Protein 1WOZ (pdb70)

Structure (mmCIF, N/CA/C/O backbone):
data_1WOZ
#
_entry.id   1WOZ
#
_cell.length_a   84.670
_cell.length_b   84.670
_cell.length_c   84.670
_cell.angle_alpha   90.00
_cell.angle_beta   90.00
_cell.angle_gamma   90.00
#
_symmetry.space_group_name_H-M   'P 21 3'
#
loop_
_entity.id
_entity.type
_entity.pdbx_description
1 polymer '177aa long conserved hypothetical protein (ST1454)'
2 non-polymer (20S)-2,5,8,11,14,17-HEXAMETHYL-3,6,9,12,15,18-HEXAOXAHENICOSANE-1,20-DIOL
3 water water
#
loop_
_atom_site.group_PDB
_atom_site.id
_atom_site.type_symbol
_atom_site.label_atom_id
_atom_site.label_alt_id
_atom_site.label_comp_id
_atom_site.label_asym_id
_atom_site.label_entity_id
_atom_site.label_seq_id
_atom_site.pdbx_PDB_ins_code
_atom_site.Cartn_x
_atom_site.Cartn_y
_atom_site.Cartn_z
_atom_site.occupancy
_atom_site.B_iso_or_equiv
_atom_site.auth_seq_id
_atom_site.auth_comp_id
_atom_site.auth_asym_id
_atom_site.auth_atom_id
_atom_site.pdbx_PDB_model_num
ATOM 1 N N . GLY A 1 19 ? -9.113 -13.127 28.010 1.00 63.65 19 GLY A N 1
ATOM 2 C CA . GLY A 1 19 ? -7.874 -13.223 28.842 1.00 63.56 19 GLY A CA 1
ATOM 3 C C . GLY A 1 19 ? -7.511 -11.917 29.528 1.00 62.93 19 GLY A C 1
ATOM 4 O O . GLY A 1 19 ? -7.411 -10.870 28.885 1.00 63.49 19 GLY A O 1
ATOM 5 N N . LYS A 1 20 ? -7.312 -11.986 30.842 1.00 61.92 20 LYS A N 1
ATOM 6 C CA . LYS A 1 20 ? -6.959 -10.817 31.641 1.00 59.96 20 LYS A CA 1
ATOM 7 C C . LYS A 1 20 ? -5.443 -10.732 31.811 1.00 58.93 20 LYS A C 1
ATOM 8 O O . LYS A 1 20 ? -4.698 -11.552 31.254 1.00 59.43 20 LYS A O 1
ATOM 14 N N . ASP A 1 21 ? -4.994 -9.744 32.583 1.00 56.33 21 ASP A N 1
ATOM 15 C CA . ASP A 1 21 ? -3.571 -9.521 32.831 1.00 53.86 21 ASP A CA 1
ATOM 16 C C . ASP A 1 21 ? -2.884 -8.991 31.566 1.00 49.92 21 ASP A C 1
ATOM 17 O O . ASP A 1 21 ? -1.684 -8.723 31.560 1.00 49.83 21 ASP A O 1
ATOM 22 N N . SER A 1 22 ? -3.653 -8.845 30.494 1.00 44.70 22 SER A N 1
ATOM 23 C CA . SER A 1 22 ? -3.107 -8.325 29.253 1.00 39.65 22 SER A CA 1
ATOM 24 C C . SER A 1 22 ? -2.779 -6.841 29.439 1.00 36.78 22 SER A C 1
ATOM 25 O O . SER A 1 22 ? -3.265 -6.189 30.376 1.00 33.65 22 SER A O 1
ATOM 28 N N . PRO A 1 23 ? -1.930 -6.293 28.561 1.00 34.29 23 PRO A N 1
ATOM 29 C CA . PRO A 1 23 ? -1.567 -4.879 28.656 1.00 32.61 23 PRO A CA 1
ATOM 30 C C . PRO A 1 23 ? -2.814 -4.002 28.536 1.00 30.45 23 PRO A C 1
ATOM 31 O O . PRO A 1 23 ? -2.960 -3.031 29.273 1.00 28.92 23 PRO A O 1
ATOM 35 N N . LEU A 1 24 ? -3.713 -4.332 27.606 1.00 27.92 24 LEU A N 1
ATOM 36 C CA . LEU A 1 24 ? -4.916 -3.520 27.462 1.00 27.19 24 LEU A CA 1
ATOM 37 C C . LEU A 1 24 ? -5.775 -3.523 28.723 1.00 26.48 24 LEU A C 1
ATOM 38 O O . LEU A 1 24 ? -6.188 -2.463 29.190 1.00 24.90 24 LEU A O 1
ATOM 43 N N . VAL A 1 25 ? -6.042 -4.710 29.269 1.00 25.45 25 VAL A N 1
ATOM 44 C CA . VAL A 1 25 ? -6.868 -4.821 30.471 1.00 24.02 25 VAL A CA 1
ATOM 45 C C . VAL A 1 25 ? -6.238 -4.074 31.646 1.00 23.53 25 VAL A C 1
ATOM 46 O O . VAL A 1 25 ? -6.939 -3.401 32.407 1.00 22.34 25 VAL A O 1
ATOM 50 N N . ASN A 1 26 ? -4.922 -4.193 31.791 1.00 23.45 26 ASN A N 1
ATOM 51 C CA . ASN A 1 26 ? -4.212 -3.478 32.854 1.00 23.35 26 ASN A CA 1
ATOM 52 C C . ASN A 1 26 ? -4.250 -1.948 32.660 1.00 22.34 26 ASN A C 1
ATOM 53 O O . ASN A 1 26 ? -4.415 -1.204 33.623 1.00 21.99 26 ASN A O 1
ATOM 58 N N . PHE A 1 27 ? -4.098 -1.476 31.423 1.00 21.18 27 PHE A N 1
ATOM 59 C CA . PHE A 1 27 ? -4.148 -0.045 31.143 1.00 21.10 27 PHE A CA 1
ATOM 60 C C . PHE A 1 27 ? -5.550 0.473 31.509 1.00 20.20 27 PHE A C 1
ATOM 61 O O . PHE A 1 27 ? -5.693 1.501 32.184 1.00 19.31 27 PHE A O 1
ATOM 69 N N . LEU A 1 28 ? -6.585 -0.228 31.054 1.00 19.40 28 LEU A N 1
ATOM 70 C CA . LEU A 1 28 ? -7.956 0.162 31.382 1.00 20.17 28 LEU A CA 1
ATOM 71 C C . LEU A 1 28 ? -8.162 0.111 32.905 1.00 19.19 28 LEU A C 1
ATOM 72 O O . LEU A 1 28 ? -8.861 0.952 33.463 1.00 19.38 28 LEU A O 1
ATOM 77 N N . GLY A 1 29 ? -7.560 -0.870 33.568 1.00 19.58 29 GLY A N 1
ATOM 78 C CA . GLY A 1 29 ? -7.690 -0.957 35.021 1.00 17.95 29 GLY A CA 1
ATOM 79 C C . GLY A 1 29 ? -7.034 0.248 35.693 1.00 18.27 29 GLY A C 1
ATOM 80 O O . GLY A 1 29 ? -7.583 0.817 36.659 1.00 1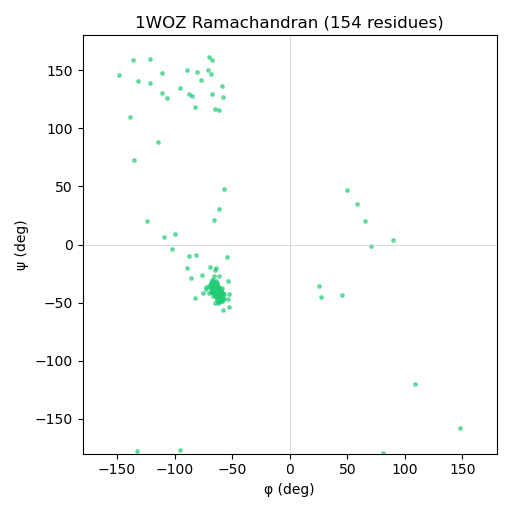7.67 29 GLY A O 1
ATOM 81 N N . ASP A 1 30 ? -5.860 0.647 35.202 1.00 16.90 30 ASP A N 1
ATOM 82 C CA . ASP A 1 30 ? -5.167 1.814 35.775 1.00 17.45 30 ASP A CA 1
ATOM 83 C C . ASP A 1 30 ? -5.986 3.095 35.562 1.00 17.87 30 ASP A C 1
ATOM 84 O O . ASP A 1 30 ? -6.065 3.947 36.450 1.00 15.67 30 ASP A O 1
ATOM 89 N N . LEU A 1 31 ? -6.614 3.216 34.393 1.00 16.96 31 LEU A N 1
ATOM 90 C CA . LEU A 1 31 ? -7.436 4.384 34.103 1.00 17.84 31 LEU A CA 1
ATOM 91 C C . LEU A 1 31 ? -8.603 4.450 35.076 1.00 16.57 31 LEU A C 1
ATOM 92 O O . LEU A 1 31 ? -8.959 5.520 35.557 1.00 16.31 31 LEU A O 1
ATOM 97 N N . ASP A 1 32 ? -9.206 3.298 35.358 1.00 17.51 32 ASP A N 1
ATOM 98 C CA . ASP A 1 32 ? -10.330 3.245 36.301 1.00 18.53 32 ASP A CA 1
ATOM 99 C C . ASP A 1 32 ? -9.867 3.641 37.724 1.00 17.81 32 ASP A C 1
ATOM 100 O O . ASP A 1 32 ? -10.556 4.387 38.432 1.00 18.45 32 ASP A O 1
ATOM 105 N N . GLU A 1 33 ? -8.708 3.139 38.143 1.00 16.77 33 GLU A N 1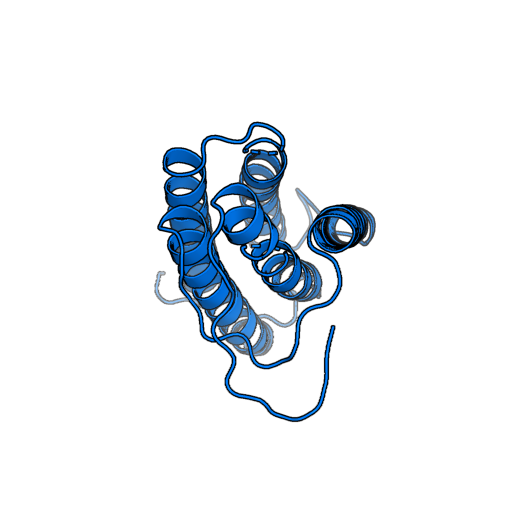
ATOM 106 C CA . GLU A 1 33 ? -8.205 3.488 39.469 1.00 15.92 33 GLU A CA 1
ATOM 107 C C . GLU A 1 33 ? -7.999 5.006 39.535 1.00 16.30 33 GLU A C 1
ATOM 108 O O . GLU A 1 33 ? -8.408 5.665 40.489 1.00 16.17 33 GLU A O 1
ATOM 114 N N . LEU A 1 34 ? -7.367 5.578 38.517 1.00 14.45 34 LEU A N 1
ATOM 115 C CA . LEU A 1 34 ? -7.182 7.032 38.497 1.00 16.53 34 LEU A CA 1
ATOM 116 C C . LEU A 1 34 ? -8.547 7.750 38.515 1.00 15.73 34 LEU A C 1
ATOM 117 O O . LEU A 1 34 ? -8.765 8.695 39.281 1.00 14.12 34 LEU A O 1
ATOM 122 N N . ASN A 1 35 ? -9.472 7.280 37.685 1.00 15.09 35 ASN A N 1
ATOM 123 C CA . ASN A 1 35 ? -10.798 7.887 37.595 1.00 16.21 35 ASN A CA 1
ATOM 124 C C . ASN A 1 35 ? -11.512 7.859 38.957 1.00 15.49 35 ASN A C 1
ATOM 125 O O . ASN A 1 35 ? -12.223 8.804 39.329 1.00 14.18 35 ASN A O 1
ATOM 130 N N . SER A 1 36 ? -11.320 6.770 39.705 1.00 14.16 36 SER A N 1
ATOM 131 C CA . SER A 1 36 ? -11.959 6.632 41.010 1.00 15.35 36 SER A CA 1
ATOM 132 C C . SER A 1 36 ? -11.335 7.602 42.011 1.00 14.93 36 SER A C 1
ATOM 133 O O . SER A 1 36 ? -12.060 8.230 42.795 1.00 15.41 36 SER A O 1
ATOM 136 N N . PHE A 1 37 ? -10.005 7.747 42.002 1.00 15.77 37 PHE A N 1
ATOM 137 C CA . PHE A 1 37 ? -9.404 8.749 42.905 1.00 16.37 37 PHE A CA 1
ATOM 138 C C . PHE A 1 37 ? -9.900 10.161 42.528 1.00 16.59 37 PHE A C 1
ATOM 139 O O . PHE A 1 37 ? -10.121 11.017 43.400 1.00 14.37 37 PHE A O 1
ATOM 147 N N . ILE A 1 38 ? -10.071 10.421 41.235 1.00 16.20 38 ILE A N 1
ATOM 148 C CA . ILE A 1 38 ? -10.572 11.739 40.840 1.00 15.97 38 ILE A CA 1
ATOM 149 C C . ILE A 1 38 ? -11.990 11.934 41.400 1.00 17.42 38 ILE A C 1
ATOM 150 O O . ILE A 1 38 ? -12.324 13.007 41.901 1.00 15.68 38 ILE A O 1
ATOM 155 N N . GLY A 1 39 ? -12.811 10.882 41.326 1.00 15.64 39 GLY A N 1
ATOM 156 C CA . GLY A 1 39 ? -14.160 10.954 41.855 1.00 16.17 39 GLY A CA 1
ATOM 157 C C . GLY A 1 39 ? -14.086 11.264 43.344 1.00 16.69 39 GLY A C 1
ATOM 158 O O . GLY A 1 39 ? -14.896 12.047 43.853 1.00 17.23 39 GLY A O 1
ATOM 159 N N . PHE A 1 40 ? -13.117 10.661 44.045 1.00 14.99 40 PHE A N 1
ATOM 160 C CA . PHE A 1 40 ? -12.951 10.905 45.491 1.00 15.19 40 PHE A CA 1
ATOM 161 C C . PHE A 1 40 ? -12.515 12.367 45.725 1.00 15.67 40 PHE A C 1
ATOM 162 O O . PHE A 1 40 ? -13.061 13.063 46.585 1.00 16.55 40 PHE A O 1
ATOM 170 N N . ALA A 1 41 ? -11.568 12.862 44.936 1.00 14.66 41 ALA A N 1
ATOM 171 C CA . ALA A 1 41 ? -11.129 14.266 45.088 1.00 15.81 41 ALA A CA 1
ATOM 172 C C . ALA A 1 41 ? -12.323 15.228 44.890 1.00 17.91 41 ALA A C 1
ATOM 173 O O . ALA A 1 41 ? -12.500 16.205 45.647 1.00 18.44 41 ALA A O 1
ATOM 175 N N . ILE A 1 42 ? -13.130 14.966 43.860 1.00 16.97 42 ILE A N 1
ATOM 176 C CA . ILE A 1 42 ? -14.308 15.796 43.615 1.00 18.04 42 ILE A CA 1
ATOM 177 C C . ILE A 1 42 ? -15.233 15.802 44.838 1.00 18.75 42 ILE A C 1
ATOM 178 O O . ILE A 1 42 ? -15.711 16.860 45.254 1.00 20.01 42 ILE A O 1
ATOM 183 N N . SER A 1 43 ? -15.480 14.638 45.435 1.00 18.39 43 SER A N 1
ATOM 184 C CA . SER A 1 43 ? -16.362 14.589 46.602 1.00 18.67 43 SER A CA 1
ATOM 185 C C . SER A 1 43 ? -15.800 15.358 47.813 1.00 20.49 43 SER A C 1
ATOM 186 O O . SER A 1 43 ? -16.547 15.731 48.716 1.00 19.99 43 SER A O 1
ATOM 189 N N . LYS A 1 44 ? -14.499 15.609 47.832 1.00 19.98 44 LYS A N 1
ATOM 190 C CA . LYS A 1 44 ? -13.869 16.290 48.972 1.00 21.88 44 LYS A CA 1
ATOM 191 C C . LYS A 1 44 ? -13.559 17.774 48.730 1.00 22.55 44 LYS A C 1
ATOM 192 O O . LYS A 1 44 ? -13.102 18.473 49.628 1.00 25.14 44 LYS A O 1
ATOM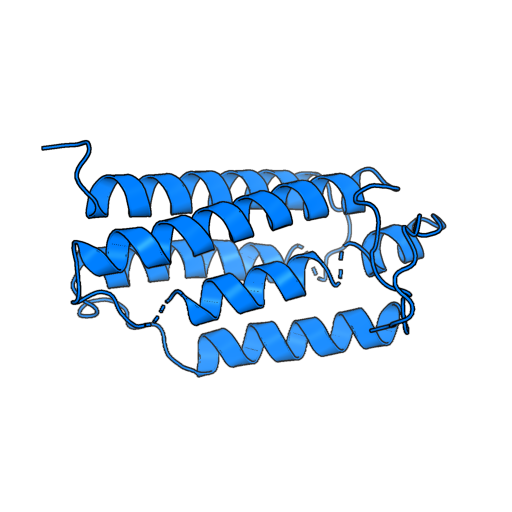 198 N N . ILE A 1 45 ? -13.806 18.246 47.527 1.00 20.57 45 ILE A N 1
ATOM 199 C CA . ILE A 1 45 ? -13.507 19.626 47.136 1.00 22.69 45 ILE A CA 1
ATOM 200 C C . ILE A 1 45 ? -14.808 20.424 47.022 1.00 22.36 45 ILE A C 1
ATOM 201 O O . ILE A 1 45 ? -15.722 20.042 46.289 1.00 23.42 45 ILE A O 1
ATOM 206 N N . PRO A 1 46 ? -14.896 21.560 47.725 1.00 23.18 46 PRO A N 1
ATOM 207 C CA . PRO A 1 46 ? -16.114 22.371 47.675 1.00 23.06 46 PRO A CA 1
ATOM 208 C C . PRO A 1 46 ? -16.193 23.404 46.549 1.00 24.22 46 PRO A C 1
ATOM 209 O O . PRO A 1 46 ? -17.245 23.995 46.320 1.00 27.37 46 PRO A O 1
ATOM 213 N N . TRP A 1 47 ? -15.106 23.625 45.834 1.00 23.49 47 TRP A N 1
ATOM 214 C CA . TRP A 1 47 ? -15.109 24.670 44.817 1.00 23.54 47 TRP A CA 1
ATOM 215 C C . TRP A 1 47 ? -15.651 24.208 43.483 1.00 23.54 47 TRP A C 1
ATOM 216 O O . TRP A 1 47 ? -15.186 23.219 42.905 1.00 22.05 47 TRP A O 1
ATOM 227 N N . GLU A 1 48 ? -16.618 24.956 42.975 1.00 23.77 48 GLU A N 1
ATOM 228 C CA . GLU A 1 48 ? -17.279 24.563 41.735 1.00 24.65 48 GLU A CA 1
ATOM 229 C C . GLU A 1 48 ? -16.411 24.563 40.505 1.00 21.98 48 GLU A C 1
ATOM 230 O O . GLU A 1 48 ? -16.640 23.749 39.603 1.00 22.08 48 GLU A O 1
ATOM 236 N N . ASP A 1 49 ? -15.424 25.457 40.440 1.00 21.72 49 ASP A N 1
ATOM 237 C CA . ASP A 1 49 ? -14.570 25.473 39.271 1.00 21.34 49 ASP A CA 1
ATOM 238 C C . ASP A 1 49 ? -13.757 24.208 39.158 1.00 21.05 49 ASP A C 1
ATOM 239 O O . ASP A 1 49 ? -13.614 23.656 38.058 1.00 19.56 49 ASP A O 1
ATOM 252 N N . LYS A 1 51 ? -14.494 21.252 40.621 1.00 19.50 51 LYS A N 1
ATOM 253 C CA . LYS A 1 51 ? -15.393 20.119 40.423 1.00 21.65 51 LYS A CA 1
ATOM 254 C C . LYS A 1 51 ? -15.721 20.003 38.934 1.00 21.15 51 LYS A C 1
ATOM 255 O O . LYS A 1 51 ? -15.679 18.910 38.373 1.00 20.74 51 LYS A O 1
ATOM 261 N N . LYS A 1 52 ? -16.035 21.133 38.302 1.00 21.35 52 LYS A N 1
ATOM 262 C CA . LYS A 1 52 ? -16.365 21.139 36.869 1.00 22.04 52 LYS A CA 1
ATOM 263 C C . LYS A 1 52 ? -15.213 20.603 36.018 1.00 20.09 52 LYS A C 1
ATOM 264 O O . LYS A 1 52 ? -15.418 19.746 35.134 1.00 20.41 52 LYS A O 1
ATOM 270 N N . ASP A 1 53 ? -14.001 21.089 36.277 1.00 17.65 53 ASP A N 1
ATOM 271 C CA . ASP A 1 53 ? -12.842 20.631 35.516 1.00 16.92 53 ASP A CA 1
ATOM 272 C C . ASP A 1 53 ? -12.583 19.137 35.696 1.00 16.44 53 ASP A C 1
ATOM 273 O O . ASP A 1 53 ? -12.339 18.416 34.720 1.00 16.75 53 ASP A O 1
ATOM 278 N N . LEU A 1 54 ? -12.613 18.681 36.946 1.00 17.13 54 LEU A N 1
ATOM 279 C CA . LEU A 1 54 ? -12.365 17.271 37.235 1.00 18.01 54 LEU A CA 1
ATOM 280 C C . LEU A 1 54 ? -13.454 16.371 36.644 1.00 19.03 54 LEU A C 1
ATOM 281 O O . LEU A 1 54 ? -13.166 15.267 36.179 1.00 16.37 54 LEU A O 1
ATOM 286 N N . GLU A 1 55 ? -14.703 16.828 36.662 1.00 18.23 55 GLU A N 1
ATOM 287 C CA . GLU A 1 55 ? -15.772 16.013 36.085 1.00 20.50 55 GLU A CA 1
ATOM 288 C C . GLU A 1 55 ? -15.548 15.834 34.589 1.00 19.64 55 GLU A C 1
ATOM 289 O O . 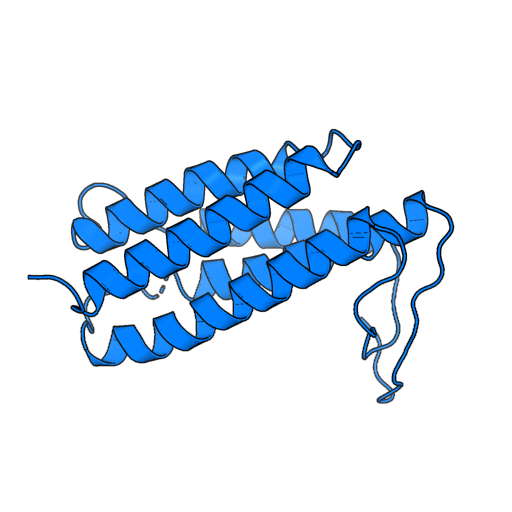GLU A 1 55 ? -15.835 14.766 34.055 1.00 18.31 55 GLU A O 1
ATOM 295 N N . ARG A 1 56 ? -15.016 16.856 33.916 1.00 20.08 56 ARG A N 1
ATOM 296 C CA . ARG A 1 56 ? -14.721 16.740 32.482 1.00 19.43 56 ARG A CA 1
ATOM 297 C C . ARG A 1 56 ? -13.588 15.728 32.267 1.00 19.31 56 ARG A C 1
ATOM 298 O O . ARG A 1 56 ? -13.614 14.930 31.314 1.00 18.06 56 ARG A O 1
ATOM 306 N N . VAL A 1 57 ? -12.580 15.767 33.133 1.00 17.68 57 VAL A N 1
ATOM 307 C CA . VAL A 1 57 ? -11.496 14.799 33.0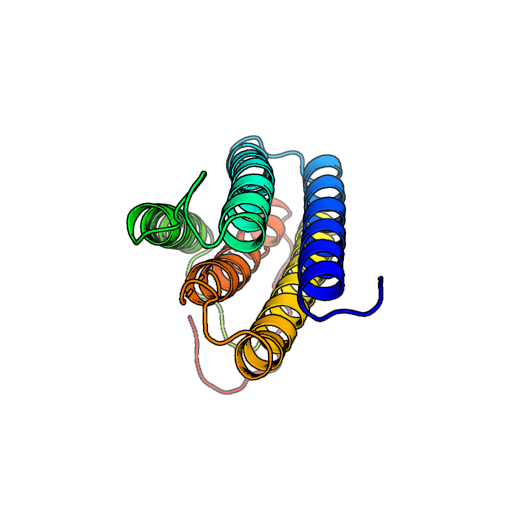32 1.00 16.31 57 VAL A CA 1
ATOM 308 C C . VAL A 1 57 ? -12.033 13.348 33.145 1.00 15.19 57 VAL A C 1
ATOM 309 O O . VAL A 1 57 ? -11.596 12.469 32.417 1.00 16.19 57 VAL A O 1
ATOM 313 N N . GLN A 1 58 ? -12.960 13.095 34.062 1.00 15.50 58 GLN A N 1
ATOM 314 C CA . GLN A 1 58 ? -13.494 11.735 34.208 1.00 16.57 58 GLN A CA 1
ATOM 315 C C . GLN A 1 58 ? -14.151 11.240 32.906 1.00 18.25 58 GLN A C 1
ATOM 316 O O . GLN A 1 58 ? -13.976 10.093 32.492 1.00 16.98 58 GLN A O 1
ATOM 322 N N . VAL A 1 59 ? -14.909 12.115 32.269 1.00 18.40 59 VAL A N 1
ATOM 323 C CA . VAL A 1 59 ? -15.550 11.738 31.014 1.00 19.09 59 VAL A CA 1
ATOM 324 C C . VAL A 1 59 ? -14.443 11.421 29.997 1.00 19.77 59 VAL A C 1
ATOM 325 O O . VAL A 1 59 ? -14.507 10.401 29.293 1.00 20.23 59 VAL A O 1
ATOM 329 N N . GLU A 1 60 ? -13.427 12.287 29.928 1.00 19.34 60 GLU A N 1
ATOM 330 C CA . GLU A 1 60 ? -12.335 12.089 28.971 1.00 18.90 60 GLU A CA 1
ATOM 331 C C . GLU A 1 60 ? -11.499 10.847 29.254 1.00 19.32 60 GLU A C 1
ATOM 332 O O . GLU A 1 60 ? -10.928 10.263 28.320 1.00 19.38 60 GLU A O 1
ATOM 338 N N . LEU A 1 61 ? -11.440 10.412 30.516 1.00 17.71 61 LEU A N 1
ATOM 339 C CA . LEU A 1 61 ? -10.724 9.170 30.811 1.00 17.07 61 LEU A CA 1
ATOM 340 C C . LEU A 1 61 ? -11.531 8.022 30.184 1.00 19.11 61 LEU A C 1
ATOM 341 O O . LEU A 1 61 ? -10.961 7.024 29.727 1.00 17.18 61 LEU A O 1
ATOM 346 N N . PHE A 1 62 ? -12.860 8.140 30.171 1.00 19.25 62 PHE A N 1
ATOM 347 C CA . PHE A 1 62 ? -13.654 7.084 29.520 1.00 20.65 62 PHE A CA 1
ATOM 348 C C . PHE A 1 62 ? -13.396 7.159 28.012 1.00 20.41 62 PHE A C 1
ATOM 349 O O . PHE A 1 62 ? -13.322 6.139 27.336 1.00 20.82 62 PHE A O 1
ATOM 357 N N . GLU A 1 63 ? -13.256 8.369 27.471 1.00 20.76 63 GLU A N 1
ATOM 358 C CA . GLU A 1 63 ? -12.968 8.476 26.042 1.00 20.68 63 GLU A CA 1
ATOM 359 C C . GLU A 1 63 ? -11.598 7.877 25.718 1.00 21.46 63 GLU A C 1
ATOM 360 O O . GLU A 1 63 ? -11.408 7.232 24.668 1.00 21.13 63 GLU A O 1
ATOM 366 N N . ILE A 1 64 ? -10.642 8.073 26.623 1.00 19.63 64 ILE A N 1
ATOM 367 C CA . ILE A 1 64 ? -9.308 7.511 26.438 1.00 18.62 64 ILE A CA 1
ATOM 368 C C . ILE A 1 64 ? -9.424 5.993 26.431 1.00 19.67 64 ILE A C 1
ATOM 369 O O . ILE A 1 64 ? -8.780 5.309 25.626 1.00 18.52 64 ILE A O 1
ATOM 374 N N . GLY A 1 65 ? -10.237 5.453 27.335 1.00 19.13 65 GLY A N 1
ATOM 375 C CA . GLY A 1 65 ? -10.417 4.008 27.358 1.00 20.54 65 GLY A CA 1
ATOM 376 C C . GLY A 1 65 ? -11.021 3.481 26.056 1.00 20.91 65 GLY A C 1
ATOM 377 O O . GLY A 1 65 ? -10.660 2.398 25.587 1.00 22.56 65 GLY A O 1
ATOM 378 N N . GLU A 1 66 ? -11.933 4.238 25.457 1.00 22.50 66 GLU A N 1
ATOM 379 C CA . GLU A 1 66 ? -12.541 3.798 24.202 1.00 23.54 66 GLU A CA 1
ATOM 380 C C . GLU A 1 66 ? -11.545 3.917 23.058 1.00 22.65 66 GLU A C 1
ATOM 381 O O . GLU A 1 66 ? -11.525 3.076 22.154 1.00 23.51 66 GLU A O 1
ATOM 387 N N . ASP A 1 67 ? -10.719 4.957 23.095 1.00 22.56 67 ASP A N 1
ATOM 388 C CA . ASP A 1 67 ? -9.680 5.139 22.083 1.00 23.26 67 ASP A CA 1
ATOM 389 C C . ASP A 1 67 ? -8.823 3.866 22.141 1.00 23.08 67 ASP A C 1
ATOM 390 O O . ASP A 1 67 ? -8.679 3.153 21.145 1.00 23.09 67 ASP A O 1
ATOM 395 N N . LEU A 1 68 ? -8.280 3.560 23.320 1.00 23.33 68 LEU A N 1
ATOM 396 C CA . LEU A 1 68 ? -7.440 2.365 23.513 1.00 23.57 68 LEU A CA 1
ATOM 397 C C . LEU A 1 68 ? -8.089 1.056 23.075 1.00 24.29 68 LEU A C 1
ATOM 398 O O . LEU A 1 68 ? -7.449 0.236 22.414 1.00 26.53 68 LEU A O 1
ATOM 403 N N . SER A 1 69 ? -9.341 0.858 23.485 1.00 23.05 69 SER A N 1
ATOM 404 C CA . SER A 1 69 ? -10.117 -0.345 23.184 1.00 26.74 69 SER A CA 1
ATOM 405 C C . SER A 1 69 ? -10.526 -0.528 21.721 1.00 28.14 69 SER A C 1
ATOM 406 O O . SER A 1 69 ? -10.858 -1.650 21.312 1.00 28.92 69 SER A O 1
ATOM 409 N N . THR A 1 70 ? -10.510 0.551 20.942 1.00 27.97 70 THR A N 1
ATOM 410 C CA . THR A 1 70 ? -10.913 0.477 19.537 1.00 29.38 70 THR A CA 1
ATOM 411 C C . THR A 1 70 ? -9.840 0.978 18.578 1.00 30.88 70 THR A C 1
ATOM 412 O O . THR A 1 70 ? -10.148 1.328 17.437 1.00 30.37 70 THR A O 1
ATOM 416 N N . GLN A 1 71 ? -8.590 1.007 19.043 1.00 31.35 71 GLN A N 1
ATOM 417 C CA . GLN A 1 71 ? -7.461 1.469 18.239 1.00 34.08 71 GLN A CA 1
ATOM 418 C C . GLN A 1 71 ? -7.773 2.818 17.590 1.00 33.57 71 GLN A C 1
ATOM 419 O O . GLN A 1 71 ? -7.549 3.020 16.390 1.00 32.46 71 GLN A O 1
ATOM 425 N N . SER A 1 72 ? -8.306 3.732 18.404 1.00 32.76 72 SER A N 1
ATOM 426 C CA . SER A 1 72 ? -8.668 5.085 17.989 1.00 33.14 72 SER A CA 1
ATOM 427 C C . SER A 1 72 ? -9.812 5.174 16.968 1.00 33.45 72 SER A C 1
ATOM 428 O O . SER A 1 72 ? -9.950 6.200 16.304 1.00 33.13 72 SER A O 1
ATOM 431 N N . SER A 1 73 ? -10.635 4.128 16.867 1.00 33.68 73 SER A N 1
ATOM 432 C CA . SER A 1 73 ? -11.762 4.119 15.917 1.00 36.17 73 SER A CA 1
ATOM 433 C C . SER A 1 73 ? -13.014 4.835 16.413 1.00 36.68 73 SER A C 1
ATOM 434 O O . SER A 1 73 ? -13.617 5.604 15.671 1.00 38.27 73 SER A O 1
ATOM 437 N N . LYS A 1 74 ? -13.405 4.574 17.661 1.00 36.19 74 LYS A N 1
ATOM 438 C CA . LYS A 1 74 ? -14.601 5.180 18.253 1.00 35.42 74 LYS A CA 1
ATOM 439 C C . LYS A 1 74 ? -14.364 6.555 18.893 1.00 36.65 74 LYS A C 1
ATOM 440 O O . LYS A 1 74 ? -15.271 7.388 18.978 1.00 36.30 74 LYS A O 1
ATOM 446 N N . LYS A 1 75 ? -13.147 6.774 19.369 1.00 36.64 75 LYS A N 1
ATOM 447 C CA . LYS A 1 75 ? -12.761 8.045 19.973 1.00 36.03 75 LYS A CA 1
ATOM 448 C C . LYS A 1 75 ? -11.283 8.186 19.644 1.00 35.81 75 LYS A C 1
ATOM 449 O O . LYS A 1 75 ? -10.562 7.185 19.566 1.00 32.96 75 LYS A O 1
ATOM 455 N N . LYS A 1 76 ? -10.835 9.420 19.429 1.00 36.16 76 LYS A N 1
ATOM 456 C CA . LYS A 1 76 ? -9.428 9.661 19.149 1.00 37.14 76 LYS A CA 1
ATOM 457 C C . LYS A 1 76 ? -8.950 10.905 19.879 1.00 35.89 76 LYS A C 1
ATOM 458 O O . LYS A 1 76 ? -9.326 12.026 19.556 1.00 35.65 76 LYS A O 1
ATOM 464 N N . ILE A 1 77 ? -8.123 10.689 20.885 1.00 35.22 77 ILE A N 1
ATOM 465 C CA . ILE A 1 77 ? -7.582 11.784 21.667 1.00 33.21 77 ILE A CA 1
ATOM 466 C C . ILE A 1 77 ? -6.651 12.588 20.772 1.00 33.49 77 ILE A C 1
ATOM 467 O O . ILE A 1 77 ? -5.781 12.021 20.110 1.00 32.83 77 ILE A O 1
ATOM 472 N N . ASP A 1 78 ? -6.851 13.904 20.738 1.00 34.94 78 ASP A N 1
ATOM 473 C CA . ASP A 1 78 ? -6.016 14.786 19.930 1.00 36.29 78 ASP A CA 1
ATOM 474 C C . ASP A 1 78 ? -5.543 16.013 20.726 1.00 37.61 78 ASP A C 1
ATOM 475 O O . ASP A 1 78 ? -5.847 16.155 21.919 1.00 37.09 78 ASP A O 1
ATOM 480 N N . GLU A 1 79 ? -4.817 16.903 20.059 1.00 37.62 79 GLU A N 1
ATOM 481 C CA . GLU A 1 79 ? -4.280 18.093 20.707 1.00 38.21 79 GLU A CA 1
ATOM 482 C C . GLU A 1 79 ? -5.262 18.977 21.462 1.00 36.60 79 GLU A C 1
ATOM 483 O O . GLU A 1 79 ? -4.875 19.587 22.448 1.00 34.44 79 GLU A O 1
ATOM 489 N N . LYS A 1 80 ? -6.518 19.057 21.023 1.00 35.58 80 LYS A N 1
ATOM 490 C CA . LYS A 1 80 ? -7.483 19.913 21.715 1.00 35.62 80 LYS A CA 1
ATOM 491 C C . LYS A 1 80 ? -7.767 19.471 23.145 1.00 34.89 80 LYS A C 1
ATOM 492 O O . LYS A 1 80 ? -8.072 20.305 24.005 1.00 34.35 80 LYS A O 1
ATOM 498 N N . TYR A 1 81 ? -7.699 18.162 23.389 1.00 32.89 81 TYR A N 1
ATOM 499 C CA . TYR A 1 81 ? -7.903 17.617 24.729 1.00 31.19 81 TYR A CA 1
ATOM 500 C C . TYR A 1 81 ? -6.763 18.127 25.603 1.00 31.51 81 TYR A C 1
ATOM 501 O O . TYR A 1 81 ? -6.971 18.626 26.707 1.00 32.06 81 TYR A O 1
ATOM 510 N N . VAL A 1 82 ? -5.544 17.952 25.111 1.00 30.36 82 VAL A N 1
ATOM 511 C CA . VAL A 1 82 ? -4.367 18.378 25.855 1.00 30.73 82 VAL A CA 1
ATOM 512 C C . VAL A 1 82 ? -4.400 19.897 26.083 1.00 31.30 82 VAL A C 1
ATOM 513 O O . VAL A 1 82 ? -4.088 20.379 27.170 1.00 29.43 82 VAL A O 1
ATOM 517 N N . LYS A 1 83 ? -4.807 20.640 25.052 1.00 30.65 83 LYS A N 1
ATOM 518 C CA . LYS A 1 83 ? -4.873 22.099 25.120 1.00 30.40 83 LYS A CA 1
ATOM 519 C C . LYS A 1 83 ? -5.680 22.593 26.315 1.00 28.50 83 LYS A C 1
ATOM 520 O O . LYS A 1 83 ? -5.211 23.414 27.092 1.00 26.66 83 LYS A O 1
ATOM 526 N N . TRP A 1 84 ? -6.911 22.105 26.428 1.00 25.38 84 TRP A N 1
ATOM 527 C CA . TRP A 1 84 ? -7.783 22.476 27.524 1.00 24.93 84 TRP A CA 1
ATOM 528 C C . TRP A 1 84 ? -7.084 22.245 28.890 1.00 22.42 84 TRP A C 1
ATOM 529 O O . TRP A 1 84 ? -7.186 23.072 29.782 1.00 20.75 84 TRP A O 1
ATOM 540 N N . LEU A 1 85 ? -6.386 21.120 29.050 1.00 22.83 85 LEU A N 1
ATOM 541 C CA . LEU A 1 85 ? -5.687 20.848 30.323 1.00 22.60 85 LEU A CA 1
ATOM 542 C C . LEU A 1 85 ? -4.642 21.937 30.602 1.00 22.85 85 LEU A C 1
ATOM 543 O O . LEU A 1 85 ? -4.539 22.450 31.709 1.00 23.45 85 LEU A O 1
ATOM 548 N N . GLU A 1 86 ? -3.876 22.287 29.584 1.00 23.05 86 GLU A N 1
ATOM 549 C CA . GLU A 1 86 ? -2.852 23.319 29.725 1.00 25.17 86 GLU A CA 1
ATOM 550 C C . GLU A 1 86 ? -3.423 24.700 30.042 1.00 24.53 86 GLU A C 1
ATOM 551 O O . GLU A 1 86 ? -2.861 25.426 30.865 1.00 24.96 86 GLU A O 1
ATOM 557 N N . GLU A 1 87 ? -4.528 25.066 29.399 1.00 24.75 87 GLU A N 1
ATOM 558 C CA . GLU A 1 87 ? -5.139 26.370 29.643 1.00 25.79 87 GLU A CA 1
ATOM 559 C C . GLU A 1 87 ? -5.689 26.464 31.055 1.00 24.03 87 GLU A C 1
ATOM 560 O O . GLU A 1 87 ? -5.575 27.518 31.696 1.00 23.11 87 GLU A O 1
ATOM 566 N N . ARG A 1 88 ? -6.314 25.390 31.544 1.00 22.13 88 ARG A N 1
ATOM 567 C CA . ARG A 1 88 ? -6.839 25.434 32.910 1.00 22.19 88 ARG A CA 1
ATOM 568 C C . ARG A 1 88 ? -5.663 25.465 33.887 1.00 20.84 88 ARG A C 1
ATOM 569 O O . ARG A 1 88 ? -5.724 26.118 34.933 1.00 21.52 88 ARG A O 1
ATOM 577 N N . THR A 1 89 ? -4.584 24.772 33.544 1.00 20.60 89 THR A N 1
ATOM 578 C CA . THR A 1 89 ? -3.419 24.767 34.418 1.00 21.58 89 THR A CA 1
ATOM 579 C C . THR A 1 89 ? -2.925 26.218 34.560 1.00 22.32 89 THR A C 1
ATOM 580 O O . THR A 1 89 ? -2.652 26.687 35.671 1.00 21.22 89 THR A O 1
ATOM 584 N N . VAL A 1 90 ? -2.822 26.929 33.435 1.00 22.68 90 VAL A N 1
ATOM 585 C CA . VAL A 1 90 ? -2.389 28.328 33.471 1.00 23.53 90 VAL A CA 1
ATOM 586 C C . VAL A 1 90 ? -3.293 29.184 34.352 1.00 22.16 90 VAL A C 1
ATOM 587 O O . VAL A 1 90 ? -2.798 30.012 35.106 1.00 21.83 90 VAL A O 1
ATOM 591 N N . GLU A 1 91 ? -4.610 28.982 34.280 1.00 22.49 91 GLU A N 1
ATOM 592 C CA . GLU A 1 91 ? -5.548 29.761 35.104 1.00 23.07 91 GLU A CA 1
ATOM 593 C C . GLU A 1 91 ? -5.402 29.532 36.615 1.00 22.79 91 GLU A C 1
ATOM 594 O O . GLU A 1 91 ? -5.480 30.476 37.413 1.00 21.71 91 GLU A O 1
ATOM 600 N N . TYR A 1 92 ? -5.203 28.279 37.022 1.00 22.10 92 TYR A N 1
ATOM 601 C CA . TYR A 1 92 ? -5.028 27.990 38.446 1.00 21.22 92 TYR A CA 1
ATOM 602 C C . TYR A 1 92 ? -3.711 28.593 38.960 1.00 20.99 92 TYR A C 1
ATOM 603 O O . TYR A 1 92 ? -3.640 29.145 40.060 1.00 21.74 92 TYR A O 1
ATOM 612 N N . ARG A 1 93 ? -2.673 28.492 38.147 1.00 21.70 93 ARG A N 1
ATOM 613 C CA . ARG A 1 93 ? -1.386 29.033 38.526 1.00 23.38 93 ARG A CA 1
ATOM 614 C C . ARG A 1 93 ? -1.469 30.557 38.622 1.00 23.25 93 ARG A C 1
ATOM 615 O O . ARG A 1 93 ? -0.769 31.169 39.435 1.00 23.92 93 ARG A O 1
ATOM 623 N N . LYS A 1 94 ? -2.307 31.180 37.794 1.00 23.34 94 LYS A N 1
ATOM 624 C CA . LYS A 1 94 ? -2.458 32.639 37.881 1.00 25.03 94 LYS A CA 1
ATOM 625 C C . LYS A 1 94 ? -3.019 32.981 39.252 1.00 24.74 94 LYS A C 1
ATOM 626 O O . LYS A 1 94 ? -2.642 33.996 39.851 1.00 23.99 94 LYS A O 1
ATOM 632 N N . GLU A 1 95 ? -3.909 32.13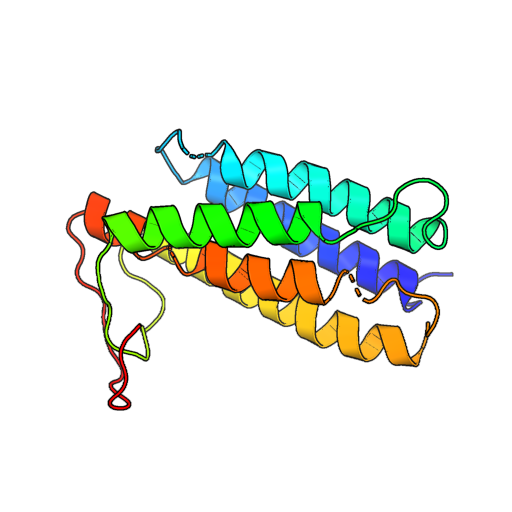3 39.765 1.00 22.09 95 GLU A N 1
ATOM 633 C CA . GLU A 1 95 ? -4.495 32.400 41.075 1.00 22.27 95 GLU A CA 1
ATOM 634 C C . GLU A 1 95 ? -3.534 32.106 42.222 1.00 21.88 95 GLU A C 1
ATOM 635 O O . GLU A 1 95 ? -3.470 32.868 43.183 1.00 22.41 95 GLU A O 1
ATOM 641 N N . SER A 1 96 ? -2.796 31.002 42.143 1.00 22.23 96 SER A N 1
ATOM 642 C CA . SER A 1 96 ? -1.896 30.657 43.235 1.00 23.79 96 SER A CA 1
ATOM 643 C C . SER A 1 96 ? -0.639 31.502 43.238 1.00 24.28 96 SER A C 1
ATOM 644 O O . SER A 1 96 ? -0.037 31.723 44.287 1.00 23.32 96 SER A O 1
ATOM 647 N N . GLY A 1 97 ? -0.248 31.994 42.070 1.00 23.90 97 GLY A N 1
ATOM 648 C CA . GLY A 1 97 ? 0.989 32.752 42.021 1.00 24.77 97 GLY A CA 1
ATOM 649 C C . GLY A 1 97 ? 2.147 31.757 41.974 1.00 24.55 97 GLY A C 1
ATOM 650 O O . GLY A 1 97 ? 1.928 30.532 41.983 1.00 23.37 97 GLY A O 1
ATOM 651 N N . PRO A 1 98 ? 3.396 32.242 41.936 1.00 24.15 98 PRO A N 1
ATOM 652 C CA . PRO A 1 98 ? 4.558 31.347 41.882 1.00 24.24 98 PRO A CA 1
ATOM 653 C C . PRO A 1 98 ? 4.794 30.537 43.153 1.00 22.85 98 PRO A C 1
ATOM 654 O O . PRO A 1 98 ? 4.529 30.995 44.264 1.00 21.83 98 PRO A O 1
ATOM 658 N N . VAL A 1 99 ? 5.308 29.329 42.980 1.00 20.91 99 VAL A N 1
ATOM 659 C CA . VAL A 1 99 ? 5.608 28.473 44.120 1.00 21.36 99 VAL A CA 1
ATOM 660 C C . VAL A 1 99 ? 7.019 27.898 43.962 1.00 20.69 99 VAL A C 1
ATOM 661 O O . VAL A 1 99 ? 7.443 27.572 42.854 1.00 21.16 99 VAL A O 1
ATOM 665 N N . LYS A 1 100 ? 7.753 27.822 45.070 1.00 20.18 100 LYS A N 1
ATOM 666 C CA . LYS A 1 100 ? 9.088 27.236 45.075 1.00 20.78 100 LYS A CA 1
ATOM 667 C C . LYS A 1 100 ? 8.942 25.723 44.897 1.00 21.92 100 LYS A C 1
ATOM 668 O O . LYS A 1 100 ? 7.942 25.132 45.344 1.00 20.72 100 LYS A O 1
ATOM 674 N N . LEU A 1 101 ? 9.946 25.106 44.275 1.00 20.17 101 LEU A N 1
ATOM 675 C CA . LEU A 1 101 ? 9.978 23.653 44.066 1.00 21.17 101 LEU A CA 1
ATOM 676 C C . LEU A 1 101 ? 11.106 23.095 44.954 1.00 21.48 101 LEU A C 1
ATOM 677 O O . LEU A 1 101 ? 12.104 23.792 45.195 1.00 20.80 101 LEU A O 1
ATOM 682 N N . PHE A 1 102 ? 10.963 21.874 45.479 1.00 21.73 102 PHE A N 1
ATOM 683 C CA . PHE A 1 102 ? 9.797 21.011 45.284 1.00 21.68 102 PHE A CA 1
ATOM 684 C C . PHE A 1 102 ? 8.739 21.266 46.342 1.00 20.83 102 PHE A C 1
ATOM 685 O O . PHE A 1 102 ? 9.058 21.616 47.466 1.00 20.88 102 PHE A O 1
ATOM 693 N N . VAL A 1 103 ? 7.478 21.061 45.975 1.00 20.65 103 VAL A N 1
ATOM 694 C CA . VAL A 1 103 ? 6.383 21.194 46.919 1.00 20.05 103 VAL A CA 1
ATOM 695 C C . VAL A 1 103 ? 6.235 19.822 47.603 1.00 19.74 103 VAL A C 1
ATOM 696 O O . VAL A 1 103 ? 6.193 18.787 46.932 1.00 19.42 103 VAL A O 1
ATOM 700 N N . ILE A 1 104 ? 6.195 19.819 48.934 1.00 18.60 104 ILE A N 1
ATOM 701 C CA . ILE A 1 104 ? 6.011 18.579 49.696 1.00 17.31 104 ILE A CA 1
ATOM 702 C C . ILE A 1 104 ? 4.502 18.371 49.674 1.00 16.72 104 ILE A C 1
ATOM 703 O O . ILE A 1 104 ? 3.737 19.206 50.184 1.00 16.49 104 ILE A O 1
ATOM 708 N N . PRO A 1 105 ? 4.044 17.251 49.090 1.00 17.11 105 PRO A N 1
ATOM 709 C CA . PRO A 1 105 ? 2.603 17.010 49.007 1.00 19.04 105 PRO A CA 1
ATOM 710 C C . PRO A 1 105 ? 1.828 16.984 50.324 1.00 18.95 105 PRO A C 1
ATOM 711 O O . PRO A 1 105 ? 2.172 16.246 51.251 1.00 18.91 105 PRO A O 1
ATOM 715 N N . GLY A 1 106 ? 0.774 17.798 50.384 1.00 18.88 106 GLY A N 1
ATOM 716 C CA . GLY A 1 106 ? -0.029 17.862 51.596 1.00 18.06 106 GLY A CA 1
ATOM 717 C C . GLY A 1 106 ? -0.629 19.246 51.838 1.00 18.42 106 GLY A C 1
ATOM 718 O O . GLY A 1 106 ? -0.780 20.050 50.903 1.00 17.78 106 GLY A O 1
ATOM 719 N N . GLY A 1 107 ? -0.963 19.504 53.102 1.00 19.49 107 GLY A N 1
ATOM 720 C CA . GLY A 1 107 ? -1.559 20.766 53.526 1.00 20.16 107 GLY A CA 1
ATOM 721 C C . GLY A 1 107 ? -3.025 20.563 53.891 1.00 19.75 107 GLY A C 1
ATOM 722 O O . GLY A 1 107 ? -3.349 19.789 54.812 1.00 19.40 107 GLY A O 1
ATOM 723 N N . SER A 1 108 ? -3.915 21.267 53.194 1.00 18.53 108 SER A N 1
ATOM 724 C CA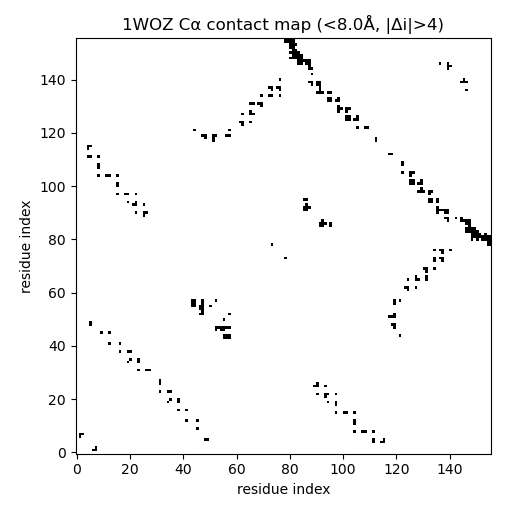 . SER A 1 108 ? -5.352 21.103 53.421 1.00 19.35 108 SER A CA 1
ATOM 725 C C . SER A 1 108 ? -5.755 19.701 52.962 1.00 18.76 108 SER A C 1
ATOM 726 O O . SER A 1 108 ? -5.047 19.072 52.183 1.00 16.73 108 SER A O 1
ATOM 729 N N . GLU A 1 109 ? -6.879 19.198 53.458 1.00 17.94 109 GLU A N 1
ATOM 730 C CA . GLU A 1 109 ? -7.305 17.861 53.028 1.00 20.06 109 GLU A CA 1
ATOM 731 C C . GLU A 1 109 ? -7.584 17.907 51.517 1.00 19.35 109 GLU A C 1
ATOM 732 O O . GLU A 1 109 ? -7.330 16.930 50.810 1.00 20.06 109 GLU A O 1
ATOM 738 N N . GLU A 1 110 ? -8.092 19.042 51.022 1.00 18.59 110 GLU A N 1
ATOM 739 C CA . GLU A 1 110 ? -8.369 19.187 49.592 1.00 18.63 110 GLU A CA 1
ATOM 740 C C . GLU A 1 110 ? -7.089 19.077 48.756 1.00 17.13 110 GLU A C 1
ATOM 741 O O . GLU A 1 110 ? -7.029 18.309 47.781 1.00 15.76 110 GLU A O 1
ATOM 747 N N . ALA A 1 111 ? -6.061 19.835 49.129 1.00 15.54 111 ALA A N 1
ATOM 748 C CA . ALA A 1 111 ? -4.800 19.754 48.401 1.00 16.65 111 ALA A CA 1
ATOM 749 C C . ALA A 1 111 ? -4.184 18.351 48.571 1.00 17.43 111 ALA A C 1
ATOM 750 O O . ALA A 1 111 ? -3.578 17.815 47.640 1.00 17.49 111 ALA A O 1
ATOM 752 N N . SER A 1 112 ? -4.341 17.758 49.751 1.00 16.54 112 SER A N 1
ATOM 753 C CA . SER A 1 112 ? -3.750 16.441 49.985 1.00 17.08 112 SER A CA 1
ATOM 754 C C . SER A 1 112 ? -4.373 15.382 49.091 1.00 15.45 112 SER A C 1
ATOM 755 O O . SER A 1 112 ? -3.654 14.558 48.530 1.00 16.19 112 SER A O 1
ATOM 758 N N . VAL A 1 113 ? -5.699 15.393 48.948 1.00 16.11 113 VAL A N 1
ATOM 759 C CA . VAL A 1 113 ? -6.325 14.392 48.095 1.00 16.06 113 VAL A CA 1
ATOM 760 C C . VAL A 1 113 ? -5.966 14.634 46.634 1.00 16.52 113 VAL A C 1
ATOM 761 O O . VAL A 1 113 ? -5.845 13.677 45.847 1.00 15.28 113 VAL A O 1
ATOM 765 N N . LEU A 1 114 ? -5.785 15.905 46.262 1.00 15.88 114 LEU A N 1
ATOM 766 C CA . LEU A 1 114 ? -5.370 16.238 44.891 1.00 15.65 114 LEU A CA 1
ATOM 767 C C . LEU A 1 114 ? -3.958 15.721 44.614 1.00 16.03 114 LEU A C 1
ATOM 768 O O . LEU A 1 114 ? -3.676 15.247 43.504 1.00 15.71 114 LEU A O 1
ATOM 773 N N . HIS A 1 115 ? -3.067 15.820 45.607 1.00 15.29 115 HIS A N 1
ATOM 774 C CA . HIS A 1 115 ? -1.710 15.314 45.433 1.00 16.14 115 HIS A CA 1
ATOM 775 C C . HIS A 1 115 ? -1.703 13.788 45.331 1.00 15.32 115 HIS A C 1
ATOM 776 O O . HIS A 1 115 ? -0.900 13.207 44.594 1.00 14.50 115 HIS A O 1
ATOM 783 N N . VAL A 1 116 ? -2.564 13.128 46.103 1.00 14.97 116 VAL A N 1
ATOM 784 C CA . VAL A 1 116 ? -2.624 11.673 46.003 1.00 14.76 116 VAL A CA 1
ATOM 785 C C . VAL A 1 116 ? -3.078 11.311 44.579 1.00 15.09 116 VAL A C 1
ATOM 786 O O . VAL A 1 116 ? -2.514 10.423 43.926 1.00 15.56 116 VAL A O 1
ATOM 790 N N . THR A 1 117 ? -4.102 12.011 44.109 1.00 15.50 117 THR A N 1
ATOM 791 C CA . THR A 1 117 ? -4.648 11.776 42.777 1.00 16.32 117 THR A CA 1
ATOM 792 C C . THR A 1 117 ? -3.560 12.053 41.728 1.00 17.60 117 THR A C 1
ATOM 793 O O . THR A 1 117 ? -3.393 11.293 40.766 1.00 15.57 117 THR A O 1
ATOM 797 N N . ARG A 1 118 ? -2.791 13.120 41.948 1.00 15.95 118 ARG A N 1
ATOM 798 C CA . ARG A 1 118 ? -1.690 13.474 41.059 1.00 16.17 118 ARG A CA 1
ATOM 799 C C . ARG A 1 118 ? -0.635 12.335 40.988 1.00 15.11 118 ARG A C 1
ATOM 800 O O . ARG A 1 118 ? -0.144 11.957 39.908 1.00 14.63 118 ARG A O 1
ATOM 808 N N . SER A 1 119 ? -0.282 11.777 42.133 1.00 16.38 119 SER A N 1
ATOM 809 C CA . SER A 1 119 ? 0.717 10.698 42.147 1.00 16.28 119 SER A CA 1
ATOM 810 C C . SER A 1 119 ? 0.190 9.431 41.464 1.00 18.24 119 SER A C 1
ATOM 811 O O . SER A 1 119 ? 0.956 8.672 40.848 1.00 16.20 119 SER A O 1
ATOM 814 N N . VAL A 1 120 ? -1.123 9.214 41.535 1.00 17.69 120 VAL A N 1
ATOM 815 C CA . VAL A 1 120 ? -1.692 8.045 40.860 1.00 16.45 120 VAL A CA 1
ATOM 816 C C . VAL A 1 120 ? -1.678 8.311 39.347 1.00 17.55 120 VAL A C 1
ATOM 817 O O . VAL A 1 120 ? -1.382 7.408 38.555 1.00 16.45 120 VAL A O 1
ATOM 821 N N . ALA A 1 121 ? -1.967 9.551 38.946 1.00 15.81 121 ALA A N 1
ATOM 822 C CA . ALA A 1 121 ? -1.947 9.889 37.517 1.00 17.84 121 ALA A CA 1
ATOM 823 C C . ALA A 1 121 ? -0.531 9.629 36.965 1.00 18.05 121 ALA A C 1
ATOM 824 O O . ALA A 1 121 ? -0.361 9.110 35.855 1.00 16.58 121 ALA A O 1
ATOM 826 N N . ARG A 1 122 ? 0.485 9.986 37.751 1.00 18.35 122 ARG A N 1
ATOM 827 C CA . ARG A 1 122 ? 1.865 9.770 37.338 1.00 19.41 122 ARG A CA 1
ATOM 828 C C . ARG A 1 122 ? 2.185 8.277 37.253 1.00 19.22 122 ARG A C 1
ATOM 829 O O . ARG A 1 122 ? 2.932 7.852 36.354 1.00 17.66 122 ARG A O 1
ATOM 837 N N . ARG A 1 123 ? 1.576 7.460 38.122 1.00 17.36 123 ARG A N 1
ATOM 838 C CA . ARG A 1 123 ? 1.811 6.019 38.056 1.00 18.81 123 ARG A CA 1
ATOM 839 C C . ARG A 1 123 ? 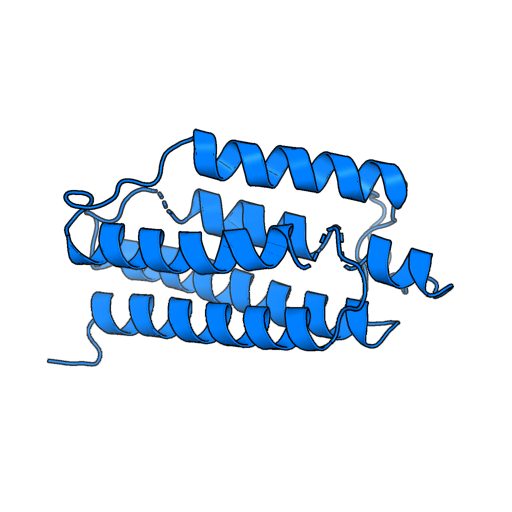1.176 5.462 36.766 1.00 19.39 123 ARG A C 1
ATOM 840 O O . ARG A 1 123 ? 1.778 4.614 36.076 1.00 19.29 123 ARG A O 1
ATOM 848 N N . VAL A 1 124 ? -0.019 5.943 36.425 1.00 18.62 124 VAL A N 1
ATOM 849 C CA . VAL A 1 124 ? -0.689 5.509 35.196 1.00 18.94 124 VAL A CA 1
ATOM 850 C C . VAL A 1 124 ? 0.142 5.965 33.985 1.00 19.33 124 VAL A C 1
ATOM 851 O O . VAL A 1 124 ? 0.297 5.216 33.013 1.00 19.87 124 VAL A O 1
ATOM 855 N N . GLU A 1 125 ? 0.688 7.178 34.050 1.00 19.73 125 GLU A N 1
ATOM 856 C CA . GLU A 1 125 ? 1.529 7.690 32.951 1.00 21.55 125 GLU A CA 1
ATOM 857 C C . GLU A 1 125 ? 2.746 6.777 32.720 1.00 22.32 125 GLU A C 1
ATOM 858 O O . GLU A 1 125 ? 3.041 6.403 31.572 1.00 21.57 125 GLU A O 1
ATOM 864 N N . ARG A 1 126 ? 3.455 6.417 33.797 1.00 21.72 126 ARG A N 1
ATOM 865 C CA . ARG A 1 126 ? 4.606 5.513 33.672 1.00 23.13 126 ARG A CA 1
ATOM 866 C C . ARG A 1 126 ? 4.180 4.154 33.124 1.00 22.97 126 ARG A C 1
ATOM 867 O O . ARG A 1 126 ? 4.844 3.601 32.246 1.00 24.51 126 ARG A O 1
ATOM 875 N N . ASN A 1 127 ? 3.099 3.588 33.653 1.00 23.85 127 ASN A N 1
ATOM 876 C CA . ASN A 1 127 ? 2.620 2.301 33.144 1.00 24.37 127 ASN A CA 1
ATOM 877 C C . ASN A 1 127 ? 2.258 2.406 31.650 1.00 24.88 127 ASN A C 1
ATOM 878 O O . ASN A 1 127 ? 2.540 1.494 30.870 1.00 25.41 127 ASN A O 1
ATOM 883 N N . ALA A 1 128 ? 1.643 3.519 31.250 1.00 25.18 128 ALA A N 1
ATOM 884 C CA . ALA A 1 128 ? 1.275 3.709 29.849 1.00 26.61 128 ALA A CA 1
ATOM 885 C C . ALA A 1 128 ? 2.495 3.593 28.939 1.00 28.49 128 ALA A C 1
ATOM 886 O O . ALA A 1 128 ? 2.422 2.981 27.866 1.00 29.17 128 ALA A O 1
ATOM 888 N N . VAL A 1 129 ? 3.614 4.181 29.351 1.00 28.95 129 VAL A N 1
ATOM 889 C CA . VAL A 1 129 ? 4.842 4.090 28.570 1.00 30.38 129 VAL A CA 1
ATOM 890 C C . VAL A 1 129 ? 5.236 2.617 28.441 1.00 30.40 129 VAL A C 1
ATOM 891 O O . VAL A 1 129 ? 5.635 2.157 27.372 1.00 30.38 129 VAL A O 1
ATOM 895 N N . LYS A 1 130 ? 5.104 1.865 29.525 1.00 30.57 130 LYS A N 1
ATOM 896 C CA . LYS A 1 130 ? 5.424 0.444 29.495 1.00 32.25 130 LYS A CA 1
ATOM 897 C C . LYS A 1 130 ? 4.435 -0.337 28.613 1.00 33.27 130 LYS A C 1
ATOM 898 O O . LYS A 1 130 ? 4.837 -1.231 27.858 1.00 32.65 130 LYS A O 1
ATOM 904 N N . TYR A 1 131 ? 3.149 -0.005 28.689 1.00 31.00 131 TYR A N 1
ATOM 905 C CA . TYR A 1 131 ? 2.161 -0.724 27.891 1.00 31.81 131 TYR A CA 1
ATOM 906 C C . TYR A 1 131 ? 2.348 -0.471 26.407 1.00 33.30 131 TYR A C 1
ATOM 907 O O . TYR A 1 131 ? 2.038 -1.340 25.583 1.00 32.97 131 TYR A O 1
ATOM 916 N N . THR A 1 132 ? 2.837 0.717 26.068 1.00 34.58 132 THR A N 1
ATOM 917 C CA . THR A 1 132 ? 3.056 1.063 24.671 1.00 38.57 132 THR A CA 1
ATOM 918 C C . THR A 1 132 ? 4.072 0.126 24.030 1.00 39.69 132 THR A C 1
ATOM 919 O O . THR A 1 132 ? 4.042 -0.102 22.817 1.00 40.15 132 THR A O 1
ATOM 923 N N . LYS A 1 133 ? 4.965 -0.425 24.846 1.00 40.91 133 LYS A N 1
ATOM 924 C CA . LYS A 1 133 ? 5.964 -1.358 24.340 1.00 43.34 133 LYS A CA 1
ATOM 925 C C . LYS A 1 133 ? 5.293 -2.653 23.894 1.00 43.90 133 LYS A C 1
ATOM 926 O O . LYS A 1 133 ? 5.722 -3.287 22.927 1.00 42.97 133 LYS A O 1
ATOM 932 N N . GLU A 1 134 ? 4.243 -3.050 24.602 1.00 43.46 134 GLU A N 1
ATOM 933 C CA . GLU A 1 134 ? 3.537 -4.266 24.245 1.00 45.12 134 GLU A CA 1
ATOM 934 C C . GLU A 1 134 ? 2.424 -3.998 23.239 1.00 44.66 134 GLU A C 1
ATOM 935 O O . GLU A 1 134 ? 1.975 -4.908 22.550 1.00 45.61 134 GLU A O 1
ATOM 941 N N . LEU A 1 135 ? 1.987 -2.747 23.153 1.00 42.81 135 LEU A N 1
ATOM 942 C CA . LEU A 1 135 ? 0.920 -2.361 22.234 1.00 42.97 135 LEU A CA 1
ATOM 943 C C . LEU A 1 135 ? 1.309 -1.070 21.516 1.00 43.15 135 LEU A C 1
ATOM 944 O O . LEU A 1 135 ? 0.765 -0.008 21.805 1.00 42.01 135 LEU A O 1
ATOM 949 N N . PRO A 1 136 ? 2.262 -1.144 20.572 1.00 43.19 136 PRO A N 1
ATOM 950 C CA . PRO A 1 136 ? 2.719 0.032 19.820 1.00 43.09 136 PRO A CA 1
ATOM 951 C C . PRO A 1 136 ? 1.629 0.838 19.098 1.00 43.11 136 PRO A C 1
ATOM 952 O O . PRO A 1 136 ? 1.882 1.935 18.620 1.00 43.73 136 PRO A O 1
ATOM 956 N N . GLU A 1 137 ? 0.423 0.297 19.018 1.00 43.52 137 GLU A N 1
ATOM 957 C CA . GLU A 1 137 ? -0.667 0.988 18.342 1.00 44.65 137 GLU A CA 1
ATOM 958 C C . GLU A 1 137 ? -1.342 2.037 19.230 1.00 43.40 137 GLU A C 1
ATOM 959 O O . GLU A 1 137 ? -2.165 2.814 18.759 1.00 44.81 137 GLU A O 1
ATOM 965 N N . ILE A 1 138 ? -1.012 2.065 20.511 1.00 41.33 138 ILE A N 1
ATOM 966 C CA . ILE A 1 138 ? -1.644 3.041 21.388 1.00 39.90 138 ILE A CA 1
ATOM 967 C C . ILE A 1 138 ? -1.390 4.470 20.907 1.00 37.96 138 ILE A C 1
ATOM 968 O O . ILE A 1 138 ? -0.283 4.819 20.497 1.00 37.40 138 ILE A O 1
ATOM 973 N N . ASN A 1 139 ? -2.439 5.284 20.939 1.00 35.62 139 ASN A N 1
ATOM 974 C CA . ASN A 1 139 ? -2.366 6.683 20.539 1.00 33.67 139 ASN A CA 1
ATOM 975 C C . ASN A 1 139 ? -1.437 7.438 21.505 1.00 33.84 139 ASN A C 1
ATOM 976 O O . ASN A 1 139 ? -1.715 7.538 22.696 1.00 31.75 139 ASN A O 1
ATOM 981 N N . ARG A 1 140 ? -0.331 7.959 20.976 1.00 34.05 140 ARG A N 1
ATOM 982 C CA . ARG A 1 140 ? 0.665 8.695 21.761 1.00 34.33 140 ARG A CA 1
ATOM 983 C C . ARG A 1 140 ? 0.087 9.904 22.516 1.00 31.82 140 ARG A C 1
ATOM 984 O O . ARG A 1 140 ? 0.602 10.299 23.568 1.00 30.39 140 ARG A O 1
ATOM 1000 N N . ILE A 1 142 ? -2.385 10.024 24.245 1.00 22.83 142 ILE A N 1
ATOM 1001 C CA . ILE A 1 142 ? -2.917 9.567 25.524 1.00 23.46 142 ILE A CA 1
ATOM 1002 C C . ILE A 1 142 ? -1.882 9.788 26.621 1.00 23.47 142 ILE A C 1
ATOM 1003 O O . ILE A 1 142 ? -2.211 10.248 27.720 1.00 21.06 142 ILE A O 1
ATOM 1008 N N . ILE A 1 143 ? -0.626 9.467 26.318 1.00 23.91 143 ILE A N 1
ATOM 1009 C CA . ILE A 1 143 ? 0.436 9.658 27.297 1.00 24.30 143 ILE A CA 1
ATOM 1010 C C . ILE A 1 143 ? 0.612 11.161 27.538 1.00 23.45 143 ILE A C 1
ATOM 1011 O O . ILE A 1 143 ? 0.804 11.604 28.682 1.00 21.73 143 ILE A O 1
ATOM 1016 N N . VAL A 1 144 ? 0.512 11.955 26.474 1.00 21.12 144 VAL A N 1
ATOM 1017 C CA . VAL A 1 144 ? 0.623 13.403 26.639 1.00 21.63 144 VAL A CA 1
ATOM 1018 C C . VAL A 1 144 ? -0.501 13.935 27.534 1.00 20.90 144 VAL A C 1
ATOM 1019 O O . VAL A 1 144 ? -0.261 14.785 28.418 1.00 19.98 144 VAL A O 1
ATOM 1023 N N . TYR A 1 145 ? -1.716 13.428 27.325 1.00 17.55 145 TYR A N 1
ATOM 1024 C CA . TYR A 1 145 ? -2.856 13.866 28.122 1.00 18.99 145 TYR A CA 1
ATOM 1025 C C . TYR A 1 145 ? -2.576 13.577 29.613 1.00 18.71 145 TYR A C 1
ATOM 1026 O O . TYR A 1 145 ? -2.747 14.458 30.473 1.00 18.77 145 TYR A O 1
ATOM 1035 N N . LEU A 1 146 ? -2.137 12.354 29.894 1.00 19.33 146 LEU A N 1
ATOM 1036 C CA . LEU A 1 146 ? -1.842 11.928 31.262 1.00 20.03 146 LEU A CA 1
ATOM 1037 C C . LEU A 1 146 ? -0.758 12.800 31.903 1.00 21.31 146 LEU A C 1
ATOM 1038 O O . LEU A 1 146 ? -0.858 13.144 33.084 1.00 20.31 146 LEU A O 1
ATOM 1043 N N . ASN A 1 147 ? 0.264 13.157 31.124 1.00 20.82 147 ASN A N 1
ATOM 1044 C CA . ASN A 1 147 ? 1.349 14.017 31.612 1.00 21.76 147 ASN A CA 1
ATOM 1045 C C . ASN A 1 147 ? 0.809 15.399 31.986 1.00 21.95 147 ASN A C 1
ATOM 1046 O O . ASN A 1 147 ? 1.135 15.932 33.060 1.00 22.60 147 ASN A O 1
ATOM 1051 N N . ARG A 1 148 ? -0.030 15.979 31.131 1.00 19.73 148 ARG A N 1
ATOM 1052 C CA . ARG A 1 148 ? -0.608 17.302 31.392 1.00 20.12 148 ARG A CA 1
ATOM 1053 C C . ARG A 1 148 ? -1.571 17.255 32.563 1.00 19.81 148 ARG A C 1
ATOM 1054 O O . ARG A 1 148 ? -1.730 18.240 33.285 1.00 18.47 148 ARG A O 1
ATOM 1062 N N . LEU A 1 149 ? -2.258 16.123 32.720 1.00 17.81 149 LEU A N 1
ATOM 1063 C CA . LEU A 1 149 ? -3.210 16.011 33.814 1.00 17.94 149 LEU A CA 1
ATOM 1064 C C . LEU A 1 149 ? -2.527 16.118 35.170 1.00 16.88 149 LEU A C 1
ATOM 1065 O O . LEU A 1 149 ? -3.050 16.766 36.080 1.00 17.31 149 LEU A O 1
ATOM 1070 N N . SER A 1 150 ? -1.384 15.469 35.334 1.00 17.57 150 SER A N 1
ATOM 1071 C CA . SER A 1 150 ? -0.739 15.562 36.633 1.00 19.85 150 SER A CA 1
ATOM 1072 C C . SER A 1 150 ? -0.316 17.011 36.949 1.00 19.77 150 SER A C 1
ATOM 1073 O O . SER A 1 150 ? -0.370 17.432 38.110 1.00 17.83 150 SER A O 1
ATOM 1076 N N . SER A 1 151 ? 0.071 17.787 35.933 1.00 18.96 151 SER A N 1
ATOM 1077 C CA . SER A 1 151 ? 0.444 19.182 36.204 1.00 20.05 151 SER A CA 1
ATOM 1078 C C . SER A 1 151 ? -0.800 20.003 36.582 1.00 20.53 151 SER A C 1
ATOM 1079 O O . SER A 1 151 ? -0.724 20.911 37.414 1.00 17.49 151 SER A O 1
ATOM 1082 N N . LEU A 1 152 ? -1.939 19.694 35.949 1.00 19.09 152 LEU A N 1
ATOM 1083 C CA . LEU A 1 152 ? -3.179 20.382 36.279 1.00 17.89 152 LEU A CA 1
ATOM 1084 C C . LEU A 1 152 ? -3.558 20.074 37.745 1.00 17.55 152 LEU A C 1
ATOM 1085 O O . LEU A 1 152 ? -3.950 20.968 38.501 1.00 18.47 152 LEU A O 1
ATOM 1090 N N . LEU A 1 153 ? -3.464 18.804 38.136 1.00 16.05 153 LEU A N 1
ATOM 1091 C CA . LEU A 1 153 ? -3.795 18.414 39.506 1.00 16.56 153 LEU A CA 1
ATOM 1092 C C . LEU A 1 153 ? -2.884 19.144 40.511 1.00 16.21 153 LEU A C 1
ATOM 1093 O O . LEU A 1 153 ? -3.334 19.553 41.582 1.00 16.18 153 LEU A O 1
ATOM 1098 N N . PHE A 1 154 ? -1.608 19.272 40.156 1.00 15.77 154 PHE A N 1
ATOM 1099 C CA . PHE A 1 154 ? -0.613 19.974 40.981 1.00 16.36 154 PHE A CA 1
ATOM 1100 C C . PHE A 1 154 ? -1.045 21.438 41.133 1.00 17.39 154 PHE A C 1
ATOM 1101 O O . PHE A 1 154 ? -1.121 21.965 42.240 1.00 16.64 154 PHE A O 1
ATOM 1109 N N . ALA A 1 155 ? -1.376 22.092 40.022 1.00 16.80 155 ALA A N 1
ATOM 1110 C CA . ALA A 1 155 ? -1.797 23.492 40.098 1.00 15.81 155 ALA A CA 1
ATOM 1111 C C . ALA A 1 155 ? -3.052 23.651 40.926 1.00 17.62 155 ALA A C 1
ATOM 1112 O O . ALA A 1 155 ? -3.207 24.635 41.663 1.00 15.46 155 ALA A O 1
ATOM 1122 N N . ALA A 1 157 ? -3.910 21.763 43.446 1.00 16.38 157 ALA A N 1
ATOM 1123 C CA . ALA A 1 157 ? -3.555 21.569 44.852 1.00 17.03 157 ALA A CA 1
ATOM 1124 C C . ALA A 1 157 ? -2.969 22.863 45.445 1.00 17.44 157 ALA A C 1
ATOM 1125 O O . ALA A 1 157 ? -3.203 23.174 46.616 1.00 15.78 157 ALA A O 1
ATOM 1127 N N . LEU A 1 158 ? -2.216 23.614 44.639 1.00 17.07 158 LEU A N 1
ATOM 1128 C CA . LEU A 1 158 ? -1.658 24.896 45.102 1.00 18.25 158 LEU A CA 1
ATOM 1129 C C . LEU A 1 158 ? -2.796 25.875 45.416 1.00 18.74 158 LEU A C 1
ATOM 1130 O O . LEU A 1 158 ? -2.771 26.576 46.441 1.00 18.32 158 LEU A O 1
ATOM 1135 N N . VAL A 1 159 ? -3.780 25.941 44.519 1.00 16.29 159 VAL A N 1
ATOM 1136 C CA . VAL A 1 159 ? -4.904 26.835 44.715 1.00 17.78 159 VAL A CA 1
ATOM 1137 C C . VAL A 1 159 ? -5.753 26.380 45.903 1.00 17.21 159 VAL A C 1
ATOM 1138 O O . VAL A 1 159 ? -6.246 27.225 46.683 1.00 16.91 159 VAL A O 1
ATOM 1142 N N . ALA A 1 160 ? -5.908 25.062 46.069 1.00 17.17 160 ALA A N 1
ATOM 1143 C CA . ALA A 1 160 ? -6.675 24.535 47.207 1.00 17.32 160 ALA A CA 1
ATOM 1144 C C . ALA A 1 160 ? -6.078 25.023 48.532 1.00 18.71 160 ALA A C 1
ATOM 1145 O O . ALA A 1 160 ? -6.818 25.443 49.452 1.00 18.39 160 ALA A O 1
ATOM 1147 N N . ASN A 1 161 ? -4.757 24.923 48.672 1.00 18.37 161 ASN A N 1
ATOM 1148 C CA . ASN A 1 161 ? -4.126 25.396 49.916 1.00 18.32 161 ASN A CA 1
ATOM 1149 C C . ASN A 1 161 ? -4.293 26.898 50.084 1.00 18.28 161 ASN A C 1
ATOM 1150 O O . ASN A 1 161 ? -4.594 27.369 51.167 1.00 17.99 161 ASN A O 1
ATOM 1155 N N . LYS A 1 162 ? -4.093 27.661 49.017 1.00 18.82 162 LYS A N 1
ATOM 1156 C CA . LYS A 1 162 ? -4.287 29.112 49.114 1.00 20.93 162 LYS A CA 1
ATOM 1157 C C . LYS A 1 162 ? -5.702 29.436 49.588 1.00 21.29 162 LYS A C 1
ATOM 1158 O O . LYS A 1 162 ? -5.899 30.267 50.489 1.00 21.41 162 LYS A O 1
ATOM 1164 N N . ARG A 1 163 ? -6.700 28.790 48.988 1.00 20.04 163 ARG A N 1
ATOM 1165 C CA . ARG A 1 163 ? -8.081 29.042 49.388 1.00 21.50 163 ARG A CA 1
ATOM 1166 C C . ARG A 1 163 ? -8.347 28.607 50.823 1.00 22.04 163 ARG A C 1
ATOM 1167 O O . ARG A 1 163 ? -9.301 29.078 51.447 1.00 23.49 163 ARG A O 1
ATOM 1175 N N . ARG A 1 164 ? -7.518 27.702 51.342 1.00 20.11 164 ARG A N 1
ATOM 1176 C CA . ARG A 1 164 ? -7.671 27.225 52.709 1.00 21.19 164 ARG A CA 1
ATOM 1177 C C . ARG A 1 164 ? -6.709 27.910 53.698 1.00 21.22 164 ARG A C 1
ATOM 1178 O O . ARG A 1 164 ? -6.615 27.504 54.859 1.00 20.94 164 ARG A O 1
ATOM 1186 N N . ASN A 1 165 ? -6.003 28.944 53.257 1.00 21.39 165 ASN A N 1
ATOM 1187 C CA . ASN A 1 165 ? -5.049 29.638 54.141 1.00 21.96 165 ASN A CA 1
ATOM 1188 C C . ASN A 1 165 ? -3.966 28.732 54.692 1.00 21.17 165 ASN A C 1
ATOM 1189 O O . ASN A 1 165 ? -3.495 28.900 55.816 1.00 20.39 165 ASN A O 1
ATOM 1194 N N . VAL A 1 166 ? -3.549 27.780 53.872 1.00 20.43 166 VAL A N 1
ATOM 1195 C CA . VAL A 1 166 ? -2.505 26.850 54.249 1.00 19.51 166 VAL A CA 1
ATOM 1196 C C . VAL A 1 166 ? -1.253 27.133 53.406 1.00 19.79 166 VAL A C 1
ATOM 1197 O O . VAL A 1 166 ? -1.342 27.245 52.189 1.00 20.88 166 VAL A O 1
ATOM 1201 N N . SER A 1 167 ? -0.093 27.262 54.055 1.00 20.10 167 SER A N 1
ATOM 1202 C CA . SER A 1 167 ? 1.169 27.501 53.347 1.00 21.31 167 SER A CA 1
ATOM 1203 C C . SER A 1 167 ? 1.732 26.205 52.780 1.00 23.18 167 SER A C 1
ATOM 1204 O O . SER A 1 167 ? 1.552 25.130 53.358 1.00 21.22 167 SER A O 1
ATOM 1207 N N . GLU A 1 168 ? 2.425 26.315 51.653 1.00 22.28 168 GLU A N 1
ATOM 1208 C CA . GLU A 1 168 ? 3.049 25.159 51.037 1.00 23.31 168 GLU A CA 1
ATOM 1209 C C . GLU A 1 168 ? 4.319 24.811 51.812 1.00 24.91 168 GLU A C 1
ATOM 1210 O O . GLU A 1 168 ? 5.042 25.706 52.270 1.00 24.69 168 GLU A O 1
ATOM 1216 N N . LYS A 1 169 ? 4.578 23.518 51.967 1.00 23.34 169 LYS A N 1
ATOM 1217 C CA . LYS A 1 169 ? 5.799 23.050 52.620 1.00 24.28 169 LYS A CA 1
ATOM 1218 C C . LYS A 1 169 ? 6.735 22.799 51.433 1.00 21.89 169 LYS A C 1
ATOM 1219 O O . LYS A 1 169 ? 6.325 22.207 50.456 1.00 21.67 169 LYS A O 1
ATOM 1225 N N . ILE A 1 170 ? 7.978 23.244 51.537 1.00 20.36 170 ILE A N 1
ATOM 1226 C CA . ILE A 1 170 ? 8.954 23.128 50.456 1.00 20.32 170 ILE A CA 1
ATOM 1227 C C . ILE A 1 170 ? 10.242 22.345 50.808 1.00 20.09 170 ILE A C 1
ATOM 1228 O O . ILE A 1 170 ? 10.798 22.489 51.904 1.00 20.43 170 ILE A O 1
ATOM 1233 N N . TYR A 1 171 ? 10.693 21.518 49.869 1.00 20.59 171 TYR A N 1
ATOM 1234 C CA . TYR A 1 171 ? 11.960 20.800 49.984 1.00 21.52 171 TYR A CA 1
ATOM 1235 C C . TYR A 1 171 ? 12.657 21.517 48.827 1.00 22.04 171 TYR A C 1
ATOM 1236 O O . TYR A 1 171 ? 12.608 21.094 47.666 1.00 20.66 171 TYR A O 1
ATOM 1245 N N . ASP A 1 172 ? 13.280 22.631 49.179 1.00 22.44 172 ASP A N 1
ATOM 1246 C CA . ASP A 1 172 ? 13.898 23.548 48.240 1.00 23.25 172 ASP A CA 1
ATOM 1247 C C . ASP A 1 172 ? 15.040 23.100 47.346 1.00 24.29 172 ASP A C 1
ATOM 1248 O O . ASP A 1 172 ? 16.137 22.804 47.830 1.00 24.86 172 ASP A O 1
ATOM 1253 N N . ILE A 1 173 ? 14.796 23.098 46.041 1.00 24.14 173 ILE A N 1
ATOM 1254 C CA . ILE A 1 173 ? 15.830 22.702 45.078 1.00 25.20 173 ILE A CA 1
ATOM 1255 C C . ILE A 1 173 ? 16.339 23.910 44.287 1.00 25.30 173 ILE A C 1
ATOM 1256 O O . ILE A 1 173 ? 17.098 23.758 43.339 1.00 25.06 173 ILE A O 1
ATOM 1261 N N . GLY A 1 174 ? 15.897 25.106 44.668 1.00 24.16 174 GLY A N 1
ATOM 1262 C CA . GLY A 1 174 ? 16.376 26.310 44.014 1.00 23.97 174 GLY A CA 1
ATOM 1263 C C . GLY A 1 174 ? 15.649 26.832 42.796 1.00 22.97 174 GLY A C 1
ATOM 1264 O O . GLY A 1 174 ? 16.084 27.819 42.194 1.00 22.07 174 GLY A O 1
ATOM 1265 N N . LYS A 1 175 ? 14.544 26.192 42.428 1.00 22.38 175 LYS A N 1
ATOM 1266 C CA . LYS A 1 175 ? 13.770 26.628 41.263 1.00 23.63 175 LYS A CA 1
ATOM 1267 C C . LYS A 1 175 ? 12.348 26.957 41.705 1.00 22.11 175 LYS A C 1
ATOM 1268 O O . LYS A 1 175 ? 11.922 26.508 42.763 1.00 23.81 175 LYS A O 1
ATOM 1274 N N . PHE A 1 176 ? 11.619 27.741 40.915 1.00 20.10 176 PHE A N 1
ATOM 1275 C CA . PHE A 1 176 ? 10.224 28.013 41.253 1.00 22.17 176 PHE A CA 1
ATOM 1276 C C . PHE A 1 176 ? 9.380 27.892 39.983 1.00 23.33 176 PHE A C 1
ATOM 1277 O O . PHE A 1 176 ? 9.897 27.969 38.861 1.00 22.60 176 PHE A O 1
ATOM 1285 N N . TRP A 1 177 ? 8.084 27.677 40.153 1.00 24.22 177 TRP A N 1
ATOM 1286 C CA . TRP A 1 177 ? 7.206 27.542 39.010 1.00 26.89 177 TRP A CA 1
ATOM 1287 C C . TRP A 1 177 ? 6.086 28.569 39.081 1.00 28.11 177 TRP A C 1
ATOM 1288 O O . TRP A 1 177 ? 5.393 28.606 40.122 1.00 27.21 177 TRP A O 1
#

Nearest PDB structures (foldseek):
  1woz-assembly1_A  TM=1.006E+00  e=4.818E-22  Sulfurisphaera tokodaii str. 7
  1nog-assembly1_A  TM=9.630E-01  e=2.296E-11  Thermoplasma acidophilum
  8g3k-assembly1_B  TM=9.483E-01  e=4.806E-10  synthetic construct
  2zhz-assembly1_C  TM=9.096E-01  e=2.970E-08  Burkholderia thailandensis
  2zhy-assembly1_A  TM=9.093E-01  e=2.334E-07  Burkholderia thailandensis

CATH classification: 1.20.1200.10

Radius of gyration: 16.05 Å; Cα contacts (8 Å, |Δi|>4): 193; chains: 1; bounding box: 34×46×38 Å

Secondary structure (DSSP, 8-state):
--SSHHHHHHHHHHHHHHHHHHHHHH------HHHHHHHHHHHHHHHHHHTTTSS----HHHHHHHHHHHHHHHHHH---EEEEES-SSHHHHHHHHHHHHHHHHHHHHHHHHHH-TTS---HHHHHHHHHHHH--HHHHHHTT-PPEEEEEEEE-

InterPro domains:
  IPR016030 Cobalamin adenosyltransferase-like [PF01923] (2-159)
  IPR029499 Corrinoid adenosyltransferase, PduO-type [PTHR12213] (2-173)
  IPR029499 Corrinoid adenosyltransferase, PduO-type [TIGR00636] (2-172)
  IPR036451 Cobalamin adenosyltransferase-like superfamily [G3DSA:1.20.1200.10] (19-177)
  IPR036451 Cobalamin adenosyltransferase-like superfamily [SSF89028] (1-172)

Organism: Sulfurisphaera tokodaii (strain DSM 16993 / JCM 10545 / NBRC 100140 / 7) (NCBI:txid273063)

B-factor: mean 26.44, std 9.98, range [13.44, 63.65]

Sequence (156 aa):
GKDSPLVNFLGDLDELNSFIGFAISKIPWEDKKDLERVQVELFEIGEDLSTQSSKKKIDEKYVKWLEERTVEYRKESGPVKLFVIPGGSEEASVLHVTRSVARRVERNAVKYTKELPEINRIIVYLNRLSSLLFAALVANKRRNVSEKIYDIGKFW

Solvent-accessible surface area: 8607 Å² total

Foldseek 3Di:
DPPALLNVLLVLLVVLLVLLVVLLVVDDDPVVVVSVVVSVVSVLLNVCSVPLNPVHHDDDVLLVVLVVLLVVLCVQLDKDAPDFDQDWDVSLNSLLVSLVSLVVSLVSVVVSCVVVVSRRVSSSSSVSNSSSSNSSSSVNVVVVTDTDHPGPPDMD